Protein AF-A0A2N7XA33-F1 (afdb_monomer)

Solvent-accessible surface area (backbone atoms only — not comparable to full-atom values): 4290 Å² total; per-residue (Å²): 136,91,74,84,83,73,77,70,79,82,82,83,78,58,70,43,60,16,72,84,81,65,48,77,35,70,59,58,42,80,46,73,43,85,75,76,76,46,76,47,38,24,31,62,67,61,50,53,56,74,63,56,71,84,73,55,97,73,75,76,84,85,127

Nearest PDB structures (foldseek):
  4e1r-assembly1_A  TM=6.214E-01  e=1.973E+00  Mycobacterium tuberculosis
  7z19-assembly1_H  TM=4.752E-01  e=1.248E+00  Escherichia coli
  7z16-assembly1_D  TM=4.546E-01  e=1.422E+00  Escherichia coli

Mean predicted aligned error: 13.13 Å

Radius of gyration: 19.72 Å; Cα contacts (8 Å, |Δi|>4): 62; chains: 1; bounding box: 46×19×63 Å

Foldseek 3Di:
DDDPPPPDDPDDFDWDAFPVPRDIDRAWDWDADPPVGDIGTHHPVVVVVVVPVVPDPPPDPDD

pLDDT: mean 71.99, std 13.76, range [40.38, 90.0]

Sequence (63 aa):
MKQQWHSRPLEVRVFDRCDECGELKEDVQERVNHWPKFAVVCCATCFADLSGDFSDPTADFVL

Organism: NCBI:txid863227

Secondary structure (DSSP, 8-state):
---TTS---------EE-TTT--EESSEEEEEETTTTEEEEEEHHHHHHTTTGGG-TT-----

Structure (mmCIF, N/CA/C/O backbone):
data_AF-A0A2N7XA33-F1
#
_entry.id   AF-A0A2N7XA33-F1
#
loop_
_atom_site.group_PDB
_atom_site.id
_atom_site.type_symbol
_atom_site.label_atom_id
_atom_site.label_alt_id
_atom_site.label_comp_id
_atom_site.label_asym_id
_atom_site.label_entity_id
_atom_site.label_seq_id
_atom_site.pdbx_PDB_ins_code
_atom_site.Cartn_x
_atom_site.Cartn_y
_atom_site.Cartn_z
_atom_site.occupancy
_atom_site.B_iso_or_equiv
_atom_site.auth_seq_id
_atom_site.auth_comp_id
_atom_site.auth_asym_id
_atom_site.auth_atom_id
_atom_site.pdbx_PDB_model_num
ATOM 1 N N . MET A 1 1 ? -30.736 4.914 35.735 1.00 46.94 1 MET A N 1
ATOM 2 C CA . MET A 1 1 ? -30.081 3.841 34.954 1.00 46.94 1 MET A CA 1
ATOM 3 C C . MET A 1 1 ? -28.910 4.445 34.191 1.00 46.94 1 MET A C 1
ATOM 5 O O . MET A 1 1 ? -29.137 5.298 33.348 1.00 46.94 1 MET A O 1
ATOM 9 N N . LYS A 1 2 ? -27.667 4.096 34.548 1.00 61.69 2 LYS A N 1
ATOM 10 C CA . LYS A 1 2 ? -26.446 4.573 33.875 1.00 61.69 2 LYS A CA 1
ATOM 11 C C . LYS A 1 2 ? -25.960 3.470 32.929 1.00 61.69 2 LYS A C 1
ATOM 13 O O . LYS A 1 2 ? -25.404 2.493 33.410 1.00 61.69 2 LYS A O 1
ATOM 18 N N . GLN A 1 3 ? -26.180 3.607 31.621 1.00 62.00 3 GLN A N 1
ATOM 19 C CA . GLN A 1 3 ? -25.633 2.683 30.608 1.00 62.00 3 GLN A CA 1
ATOM 20 C C . GLN A 1 3 ? -24.799 3.399 29.525 1.00 62.00 3 GLN A C 1
ATOM 22 O O . GLN A 1 3 ? -24.648 2.904 28.417 1.00 62.00 3 GLN A O 1
ATOM 27 N N . GLN A 1 4 ? -24.200 4.554 29.830 1.00 65.44 4 GLN A N 1
ATOM 28 C CA . GLN A 1 4 ? -23.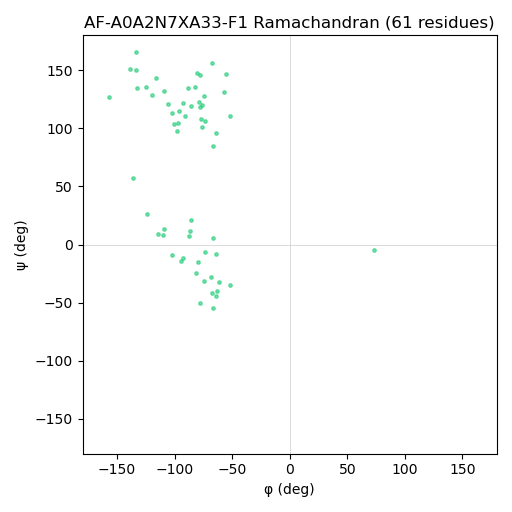414 5.331 28.855 1.00 65.44 4 GLN A CA 1
ATOM 29 C C . GLN A 1 4 ? -21.940 4.886 28.733 1.00 65.44 4 GLN A C 1
ATOM 31 O O . GLN A 1 4 ? -21.089 5.652 28.300 1.00 65.44 4 GLN A O 1
ATOM 36 N N . TRP A 1 5 ? -21.609 3.658 29.139 1.00 63.28 5 TRP A N 1
ATOM 37 C CA . TRP A 1 5 ? -20.231 3.143 29.081 1.00 63.28 5 TRP A CA 1
ATOM 38 C C . TRP A 1 5 ? -19.918 2.368 27.792 1.00 63.28 5 TRP A C 1
ATOM 40 O O . TRP A 1 5 ? -18.752 2.142 27.493 1.00 63.28 5 TRP A O 1
ATOM 50 N N . HIS A 1 6 ? -20.935 2.025 26.993 1.00 61.56 6 HIS A N 1
ATOM 51 C CA . HIS A 1 6 ? -20.787 1.208 25.779 1.00 61.56 6 HIS A CA 1
ATOM 52 C C . HIS A 1 6 ? -21.009 1.978 24.468 1.00 61.56 6 HIS A C 1
ATOM 54 O O . HIS A 1 6 ? -21.043 1.373 23.404 1.00 61.56 6 HIS A O 1
ATOM 60 N N . SER A 1 7 ? -21.149 3.306 24.507 1.00 69.81 7 SER A N 1
ATOM 61 C CA . SER A 1 7 ? -21.434 4.106 23.306 1.00 69.81 7 SER A CA 1
ATOM 62 C C . SER A 1 7 ? -20.189 4.538 22.528 1.00 69.81 7 SER A C 1
ATOM 64 O O . SER A 1 7 ? -20.297 5.432 21.691 1.00 69.81 7 SER A O 1
ATOM 66 N N . ARG A 1 8 ? -19.000 3.990 22.816 1.00 73.50 8 ARG A N 1
ATOM 67 C CA . ARG A 1 8 ? -17.820 4.313 22.006 1.00 73.50 8 ARG A CA 1
ATOM 68 C C . ARG A 1 8 ? -17.912 3.554 20.681 1.00 73.50 8 ARG A C 1
ATOM 70 O O . ARG A 1 8 ? -17.970 2.325 20.724 1.00 73.50 8 ARG A O 1
ATOM 77 N N . PRO A 1 9 ? -17.935 4.249 19.531 1.00 72.44 9 PRO A N 1
ATOM 78 C CA . PRO A 1 9 ? -17.827 3.589 18.241 1.00 72.44 9 PRO A CA 1
ATOM 79 C C . PRO A 1 9 ? -16.523 2.790 18.206 1.00 72.44 9 PRO A C 1
ATOM 81 O O . PRO A 1 9 ? -15.467 3.305 18.574 1.00 72.44 9 PRO A O 1
ATOM 84 N N . LEU A 1 10 ? -16.604 1.527 17.798 1.00 77.06 10 LEU A N 1
ATOM 85 C CA . LEU A 1 10 ? -15.424 0.756 17.427 1.00 77.06 10 LEU A CA 1
ATOM 86 C C . LEU A 1 10 ? -14.948 1.287 16.074 1.00 7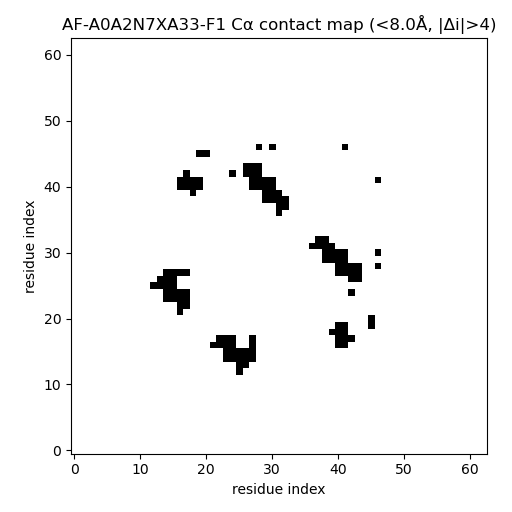7.06 10 LEU A C 1
ATOM 88 O O . LEU A 1 10 ? -15.589 1.043 15.055 1.00 77.06 10 LEU A O 1
ATOM 92 N N . GLU A 1 11 ? -13.847 2.034 16.071 1.00 75.25 11 GLU A N 1
ATOM 93 C CA . GLU A 1 11 ? -13.137 2.362 14.836 1.00 75.25 11 GLU A CA 1
ATOM 94 C C . GLU A 1 11 ? -12.341 1.130 14.403 1.00 75.25 11 GLU A C 1
ATOM 96 O O . GLU A 1 11 ? -11.360 0.748 15.042 1.00 75.25 11 GLU A O 1
ATOM 101 N N . VAL A 1 12 ? -12.798 0.476 13.335 1.00 75.38 12 VAL A N 1
ATOM 102 C CA . VAL A 1 12 ? -12.044 -0.598 12.686 1.00 75.38 12 VAL A CA 1
ATOM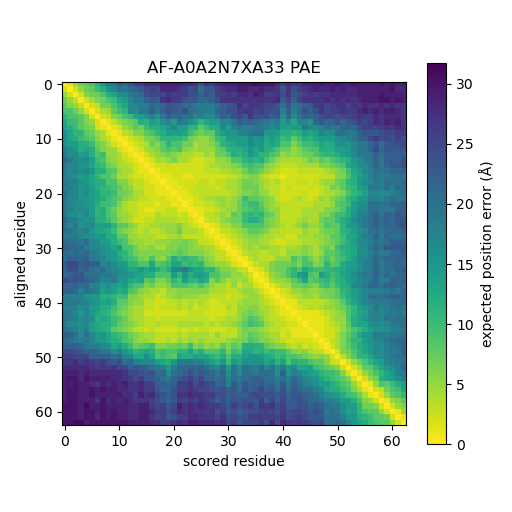 103 C C . VAL A 1 12 ? -11.092 0.050 11.699 1.00 75.38 12 VAL A C 1
ATOM 105 O O . VAL A 1 12 ? -11.524 0.726 10.768 1.00 75.38 12 VAL A O 1
ATOM 108 N N . ARG A 1 13 ? -9.798 -0.164 11.916 1.00 77.19 13 ARG A N 1
ATOM 109 C CA . ARG A 1 13 ? -8.740 0.322 11.039 1.00 77.19 13 ARG A CA 1
ATOM 110 C C . ARG A 1 13 ? -8.188 -0.853 10.247 1.00 77.19 13 ARG A C 1
ATOM 112 O O . ARG A 1 13 ? -7.779 -1.853 10.838 1.00 77.19 13 ARG A O 1
ATOM 119 N N . VAL A 1 14 ? -8.262 -0.766 8.923 1.00 76.69 14 VAL A N 1
ATOM 120 C CA . VAL A 1 14 ? -7.790 -1.821 8.022 1.00 76.69 14 VAL A CA 1
ATOM 121 C C . VAL A 1 14 ? -6.359 -1.493 7.649 1.00 76.69 14 VAL A C 1
ATOM 123 O O . VAL A 1 14 ? -6.087 -0.423 7.130 1.00 76.69 14 VAL A O 1
ATOM 126 N N . PHE A 1 15 ? -5.450 -2.414 7.935 1.00 82.88 15 PHE A N 1
ATOM 127 C CA . PHE A 1 15 ? -4.053 -2.288 7.560 1.00 82.88 15 PHE A CA 1
ATOM 128 C C . PHE A 1 15 ? -3.733 -3.284 6.457 1.00 82.88 15 PHE A C 1
ATOM 130 O O . PHE A 1 15 ? -4.029 -4.470 6.612 1.00 82.88 15 PHE A O 1
ATOM 137 N N . ASP A 1 16 ? -3.065 -2.827 5.405 1.00 86.62 16 ASP A N 1
ATOM 138 C CA . ASP A 1 16 ? -2.525 -3.700 4.366 1.00 86.62 16 ASP A CA 1
ATOM 139 C C . ASP A 1 16 ? -1.085 -3.320 4.025 1.00 86.62 16 ASP A C 1
ATOM 141 O O . ASP A 1 16 ? -0.595 -2.254 4.412 1.00 86.62 16 ASP A O 1
ATOM 145 N N . ARG A 1 17 ? -0.380 -4.205 3.323 1.00 89.25 17 ARG A N 1
ATOM 146 C CA . ARG A 1 17 ? 0.971 -3.919 2.841 1.00 89.25 17 ARG A CA 1
ATOM 147 C C . ARG A 1 17 ? 0.914 -3.130 1.544 1.00 89.25 17 ARG A C 1
ATOM 149 O O . ARG A 1 17 ? 0.167 -3.457 0.634 1.00 89.25 17 ARG A O 1
ATOM 156 N N . CYS A 1 18 ? 1.748 -2.104 1.467 1.00 88.19 18 CYS A N 1
ATOM 157 C CA . CYS A 1 18 ? 2.055 -1.442 0.211 1.00 88.19 18 CYS A CA 1
ATOM 158 C C . CYS A 1 18 ? 2.988 -2.338 -0.614 1.00 88.19 18 CYS A C 1
ATOM 160 O O . CYS A 1 18 ? 4.040 -2.734 -0.115 1.00 88.19 18 CYS A O 1
ATOM 162 N N . ASP A 1 19 ? 2.643 -2.615 -1.865 1.00 87.00 19 ASP A N 1
ATOM 163 C CA . ASP A 1 19 ? 3.469 -3.403 -2.786 1.00 87.00 19 ASP A CA 1
ATOM 164 C C . ASP A 1 19 ? 4.756 -2.663 -3.195 1.00 87.00 19 ASP A C 1
ATOM 166 O O . ASP A 1 19 ? 5.775 -3.297 -3.452 1.00 87.00 19 ASP A O 1
ATOM 170 N N . GLU A 1 20 ? 4.733 -1.325 -3.199 1.00 85.44 20 GLU A N 1
ATOM 171 C CA . GLU A 1 20 ? 5.880 -0.486 -3.581 1.00 85.44 20 GLU A CA 1
ATOM 172 C C . GLU A 1 20 ? 6.927 -0.3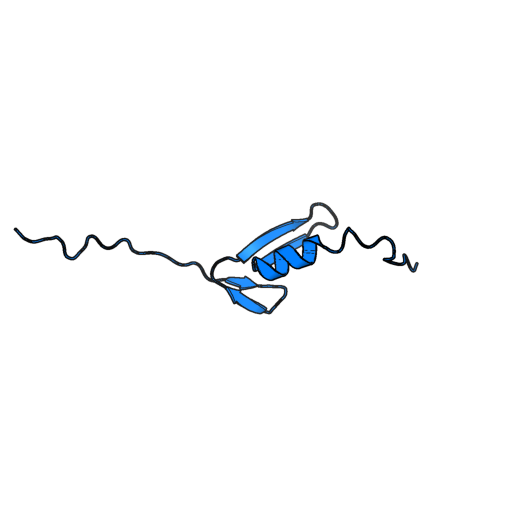72 -2.463 1.00 85.44 20 GLU A C 1
ATOM 174 O O . GLU A 1 20 ? 8.115 -0.594 -2.682 1.00 85.44 20 GLU A O 1
ATOM 179 N N . CYS A 1 21 ? 6.505 -0.032 -1.237 1.00 86.56 21 CYS A N 1
ATOM 180 C CA . CYS A 1 21 ? 7.433 0.179 -0.117 1.00 86.56 21 CYS A CA 1
ATOM 181 C C . CYS A 1 21 ? 7.498 -0.986 0.883 1.00 86.56 21 CYS A C 1
ATOM 183 O O . CYS A 1 21 ? 8.347 -0.981 1.773 1.00 86.56 21 CYS A O 1
ATOM 185 N N . GLY A 1 22 ? 6.608 -1.977 0.780 1.00 87.06 22 GLY A N 1
ATOM 186 C CA . GLY A 1 22 ? 6.550 -3.149 1.662 1.00 87.06 22 GLY A CA 1
ATOM 187 C C . GLY A 1 22 ? 6.011 -2.882 3.073 1.00 87.06 22 GLY A C 1
ATOM 188 O O . GLY A 1 22 ? 5.857 -3.820 3.861 1.00 87.06 22 GLY A O 1
ATOM 189 N N . GLU A 1 23 ? 5.726 -1.625 3.422 1.00 90.00 23 GLU A N 1
ATOM 190 C CA . GLU A 1 23 ? 5.254 -1.245 4.753 1.00 90.00 23 GLU A CA 1
ATOM 191 C C . GLU A 1 23 ? 3.755 -1.504 4.938 1.00 90.00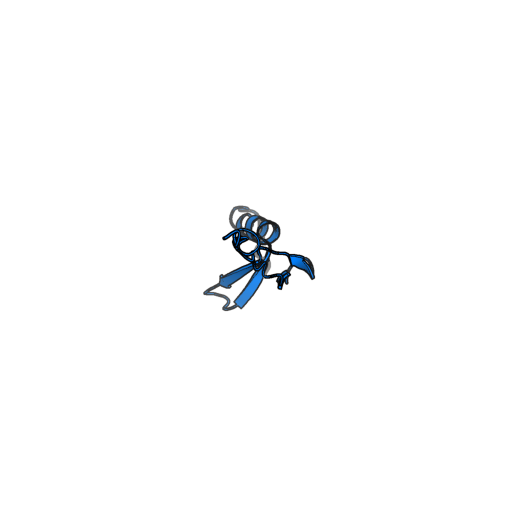 23 GLU A C 1
ATOM 193 O O . GLU A 1 23 ? 2.958 -1.354 4.012 1.00 90.00 23 GLU A O 1
ATOM 198 N N . LEU A 1 24 ? 3.365 -1.835 6.171 1.00 89.12 24 LEU A N 1
ATOM 199 C CA . LEU A 1 24 ? 1.966 -1.961 6.572 1.00 89.12 24 LEU A CA 1
ATOM 200 C C . LEU A 1 24 ? 1.361 -0.562 6.816 1.00 89.12 24 LEU A C 1
ATOM 202 O O . LEU A 1 24 ? 1.878 0.191 7.646 1.00 89.12 24 LEU A O 1
ATOM 206 N N . LYS A 1 25 ? 0.282 -0.201 6.114 1.00 89.19 25 LYS A N 1
ATOM 207 C CA . LYS A 1 25 ? -0.363 1.124 6.173 1.00 89.19 25 LYS A CA 1
ATOM 208 C C . LYS A 1 25 ? -1.884 1.010 6.294 1.00 89.19 25 LYS A C 1
ATOM 210 O O . LYS A 1 25 ? -2.480 0.059 5.806 1.00 89.19 25 LYS A O 1
ATOM 215 N N . GLU A 1 26 ? -2.479 2.003 6.950 1.00 81.88 26 GLU A N 1
ATOM 216 C CA . GLU A 1 26 ? -3.914 2.087 7.280 1.00 81.88 26 GLU A CA 1
ATOM 217 C C . GLU A 1 26 ? -4.788 2.561 6.092 1.00 81.88 26 GLU A C 1
ATOM 219 O O . GLU A 1 26 ? -5.999 2.374 6.099 1.00 81.88 26 GLU A O 1
ATOM 224 N N . ASP A 1 27 ? -4.163 3.126 5.050 1.00 77.19 27 ASP A N 1
ATOM 225 C CA . ASP A 1 27 ? -4.826 3.757 3.897 1.00 77.19 27 ASP A CA 1
ATOM 226 C C . ASP A 1 27 ? -4.157 3.347 2.573 1.00 77.19 27 ASP A C 1
ATOM 228 O O . ASP A 1 27 ? -3.633 4.175 1.816 1.00 77.19 27 ASP A O 1
ATOM 232 N N . VAL A 1 28 ? -4.096 2.043 2.312 1.00 82.44 28 VAL A N 1
ATOM 233 C CA . VAL A 1 28 ? -3.682 1.555 0.992 1.00 82.44 28 VAL A CA 1
ATOM 234 C C . VAL A 1 28 ? -4.827 1.674 -0.019 1.00 82.44 28 VAL A C 1
ATOM 236 O O . VAL A 1 28 ? -6.001 1.521 0.316 1.00 82.44 28 VAL A O 1
ATOM 239 N N . GLN A 1 29 ? -4.490 1.948 -1.272 1.00 79.94 29 GLN A N 1
ATOM 240 C CA . GLN A 1 29 ? -5.418 2.032 -2.391 1.00 79.94 29 GLN A CA 1
ATOM 241 C C . GLN A 1 29 ? -4.973 1.079 -3.495 1.00 79.94 29 GLN A C 1
ATOM 243 O O . GLN A 1 29 ? -3.797 1.029 -3.855 1.00 79.94 29 GLN A O 1
ATOM 248 N N . GLU A 1 30 ? -5.927 0.340 -4.055 1.00 82.12 30 GLU A N 1
ATOM 249 C CA . GLU A 1 30 ? -5.688 -0.481 -5.235 1.00 82.12 30 GLU A CA 1
ATOM 250 C C . GLU A 1 30 ? -5.664 0.412 -6.481 1.00 82.12 30 GLU A C 1
ATOM 252 O O . GLU A 1 30 ? -6.654 1.058 -6.836 1.00 82.12 30 GLU A O 1
ATOM 257 N N . ARG A 1 31 ? -4.526 0.438 -7.171 1.00 74.25 31 ARG A N 1
ATOM 258 C CA . ARG A 1 31 ? -4.393 1.046 -8.489 1.00 74.25 31 ARG A CA 1
ATOM 259 C C . ARG A 1 31 ? -4.541 -0.032 -9.546 1.00 74.25 31 ARG A C 1
ATOM 261 O O . ARG A 1 31 ? -3.680 -0.895 -9.684 1.00 74.25 31 ARG A O 1
ATOM 268 N N . VAL A 1 32 ? -5.596 0.074 -10.344 1.00 75.62 32 VAL A N 1
ATOM 269 C CA . VAL A 1 32 ? -5.807 -0.786 -11.511 1.00 75.62 32 VAL A CA 1
ATOM 270 C C . VAL A 1 32 ? -5.431 -0.008 -12.765 1.00 75.62 32 VAL A C 1
ATOM 272 O O . VAL A 1 32 ? -6.099 0.961 -13.127 1.00 75.62 32 VAL A O 1
ATOM 275 N N . ASN A 1 33 ? -4.370 -0.430 -13.451 1.00 73.19 33 ASN A N 1
ATOM 276 C CA . ASN A 1 33 ? -4.061 0.065 -14.787 1.00 73.19 33 ASN A CA 1
ATOM 277 C C . ASN A 1 33 ? -4.773 -0.786 -15.837 1.00 73.19 33 ASN A C 1
ATOM 279 O O . ASN A 1 33 ? -4.780 -2.017 -15.785 1.00 73.19 33 ASN A O 1
ATOM 283 N N . HIS A 1 34 ? -5.389 -0.115 -16.809 1.00 67.12 34 HIS A N 1
ATOM 284 C CA . HIS A 1 34 ? -6.080 -0.791 -17.903 1.00 67.12 34 HIS A CA 1
ATOM 285 C C . HIS A 1 34 ? -5.092 -1.387 -18.921 1.00 67.12 34 HIS A C 1
ATOM 287 O O . HIS A 1 34 ? -5.382 -2.432 -19.509 1.00 67.12 34 HIS A O 1
ATOM 293 N N . TRP A 1 35 ? -3.920 -0.760 -19.105 1.00 64.75 35 TRP A N 1
ATOM 294 C CA . TRP A 1 35 ? -2.889 -1.232 -20.027 1.00 64.75 35 TRP A CA 1
ATOM 295 C C . TRP A 1 35 ? -1.479 -0.708 -19.661 1.00 64.75 35 TRP A C 1
ATOM 297 O O . TRP A 1 35 ? -1.330 0.507 -19.538 1.00 64.75 35 TRP A O 1
ATOM 307 N N . PRO A 1 36 ? -0.452 -1.573 -19.506 1.00 67.94 36 PRO A N 1
ATOM 308 C CA . PRO A 1 36 ? -0.573 -3.021 -19.329 1.00 67.94 36 PRO A CA 1
ATOM 309 C C . PRO A 1 36 ? -1.481 -3.334 -18.129 1.00 67.94 36 PRO A C 1
ATOM 311 O O . PRO A 1 36 ? -1.567 -2.553 -17.184 1.00 67.94 36 PRO A O 1
ATOM 314 N N . LYS A 1 37 ? -2.242 -4.432 -18.195 1.00 76.00 37 LYS A N 1
ATOM 315 C CA . LYS A 1 37 ? -3.258 -4.730 -17.180 1.00 76.00 37 LYS A CA 1
ATOM 316 C C . LYS A 1 37 ? -2.591 -5.246 -15.908 1.00 76.00 37 LYS A C 1
ATOM 318 O O . LYS A 1 37 ? -2.235 -6.420 -15.842 1.00 76.00 37 LYS A O 1
ATOM 323 N N . PHE A 1 38 ? -2.449 -4.382 -14.913 1.00 75.62 38 PHE A N 1
ATOM 324 C CA . PHE A 1 38 ? -1.934 -4.744 -13.596 1.00 75.62 38 PHE A CA 1
ATOM 325 C C . PHE A 1 38 ? -2.730 -4.054 -12.489 1.00 75.62 38 PHE A C 1
ATOM 327 O O . PHE A 1 38 ? -3.290 -2.976 -12.697 1.00 75.62 38 PHE A O 1
ATOM 334 N N . ALA A 1 39 ? -2.786 -4.703 -11.330 1.00 79.56 39 ALA A N 1
ATOM 335 C CA . ALA A 1 39 ? -3.336 -4.162 -10.097 1.00 79.56 39 ALA A CA 1
ATOM 336 C C . ALA A 1 39 ? -2.216 -4.150 -9.053 1.00 79.56 39 ALA A C 1
ATOM 338 O O . ALA A 1 39 ? -1.536 -5.164 -8.898 1.00 79.56 39 ALA A O 1
ATOM 339 N N . VAL A 1 40 ? -1.995 -3.007 -8.408 1.00 83.12 40 VAL A N 1
ATOM 340 C CA . VAL A 1 40 ? -0.978 -2.828 -7.359 1.00 83.12 40 VAL A CA 1
ATOM 341 C C . VAL A 1 40 ? -1.634 -2.114 -6.186 1.00 83.12 40 VAL A C 1
ATOM 343 O O . VAL A 1 40 ? -2.364 -1.140 -6.379 1.00 83.12 40 VAL A O 1
ATOM 346 N N . VAL A 1 41 ? -1.391 -2.601 -4.975 1.00 84.75 41 VAL A N 1
ATOM 347 C CA . VAL A 1 41 ? -1.865 -1.990 -3.734 1.00 84.75 41 VAL A CA 1
ATOM 348 C C . VAL A 1 41 ? -0.796 -1.016 -3.244 1.00 84.75 41 VAL A C 1
ATOM 350 O O . VAL A 1 41 ? 0.283 -1.414 -2.814 1.00 84.75 41 VAL A O 1
ATOM 353 N N . CYS A 1 42 ? -1.080 0.284 -3.300 1.00 84.88 42 CYS A N 1
ATOM 35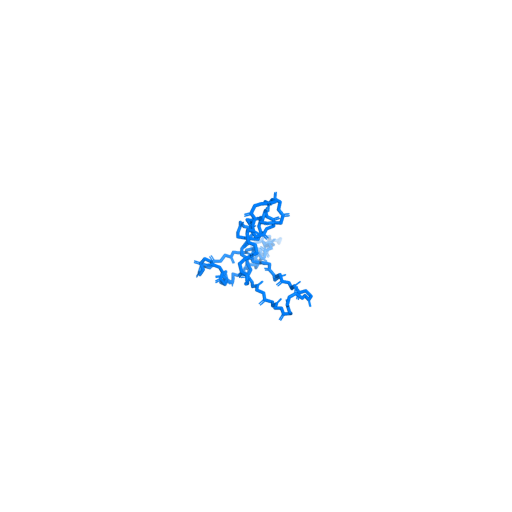4 C CA . CYS A 1 42 ? -0.129 1.332 -2.922 1.00 84.88 42 CYS A CA 1
ATOM 355 C C . CYS A 1 42 ? -0.623 2.124 -1.718 1.00 84.88 42 CYS A C 1
ATOM 357 O O . CYS A 1 42 ? -1.799 2.456 -1.617 1.00 84.88 42 CYS A O 1
ATOM 359 N N . CYS A 1 43 ? 0.282 2.529 -0.830 1.00 87.94 43 CYS A N 1
ATOM 360 C CA . CYS A 1 43 ? -0.037 3.581 0.129 1.00 87.94 43 CYS A CA 1
ATOM 361 C C . CYS A 1 43 ? -0.231 4.927 -0.594 1.00 87.94 43 CYS A C 1
ATOM 363 O O . CYS A 1 43 ? 0.314 5.138 -1.680 1.00 87.94 43 CYS A O 1
ATOM 365 N N . ALA A 1 44 ? -0.975 5.853 0.018 1.00 82.75 44 ALA A N 1
ATOM 366 C CA . ALA A 1 44 ? -1.287 7.156 -0.579 1.00 82.75 44 ALA A CA 1
ATOM 367 C C . ALA 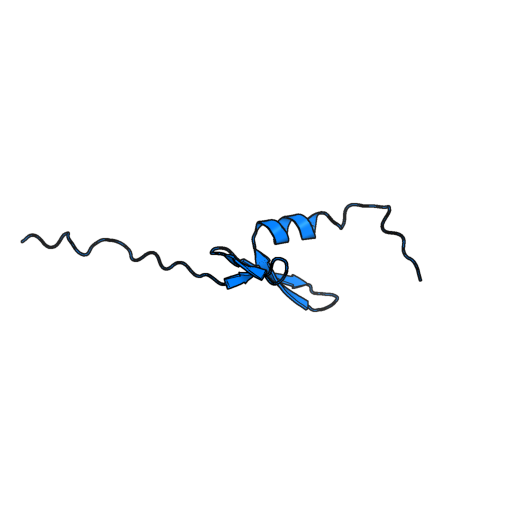A 1 44 ? -0.049 7.935 -1.074 1.00 82.75 44 ALA A C 1
ATOM 369 O O . ALA A 1 44 ? -0.112 8.602 -2.103 1.00 82.75 44 ALA A O 1
ATOM 370 N N . THR A 1 45 ? 1.084 7.823 -0.373 1.00 84.12 45 THR A N 1
ATOM 371 C CA . THR A 1 45 ? 2.347 8.462 -0.773 1.00 84.12 45 THR A CA 1
ATOM 372 C C . THR A 1 45 ? 2.902 7.854 -2.061 1.00 84.12 45 THR A C 1
ATOM 374 O O . THR A 1 45 ? 3.066 8.571 -3.041 1.00 84.12 45 THR A O 1
ATOM 377 N N . CYS A 1 46 ? 3.093 6.530 -2.106 1.00 83.50 46 CYS A N 1
ATOM 378 C CA . CYS A 1 46 ? 3.579 5.844 -3.309 1.00 83.50 46 CYS A CA 1
ATOM 379 C C . CYS A 1 46 ? 2.616 6.011 -4.495 1.00 83.50 46 CYS A C 1
ATOM 381 O O . CYS A 1 46 ? 3.040 6.101 -5.643 1.00 83.50 46 CYS A O 1
ATOM 383 N N . PHE A 1 47 ? 1.311 6.096 -4.226 1.00 81.38 47 PHE A N 1
ATOM 384 C CA . PHE A 1 47 ? 0.305 6.366 -5.248 1.00 81.38 47 PHE A CA 1
ATOM 385 C C . PHE A 1 47 ? 0.477 7.753 -5.897 1.0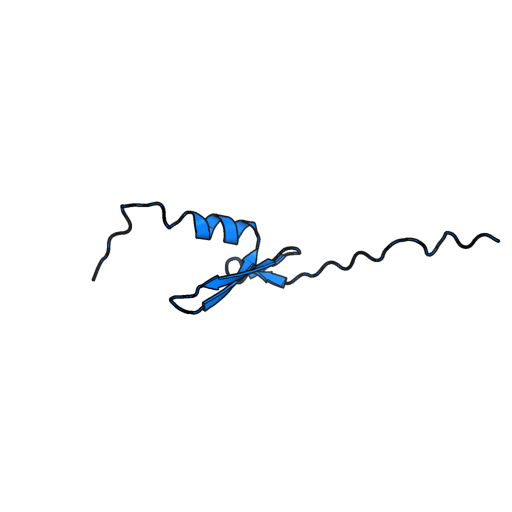0 81.38 47 PHE A C 1
ATOM 387 O O . PHE A 1 47 ? 0.322 7.887 -7.116 1.00 81.38 47 PHE A O 1
ATOM 394 N N . ALA A 1 48 ? 0.807 8.779 -5.104 1.00 81.56 48 ALA A N 1
ATOM 395 C CA . ALA A 1 48 ? 1.044 10.134 -5.598 1.00 81.56 48 ALA A CA 1
ATOM 396 C C . ALA A 1 48 ? 2.315 10.220 -6.459 1.00 81.56 48 ALA A C 1
ATOM 398 O O . ALA A 1 48 ? 2.274 10.824 -7.531 1.00 81.56 48 ALA A O 1
ATOM 399 N N . ASP A 1 49 ? 3.397 9.556 -6.041 1.00 76.12 49 ASP A N 1
ATOM 400 C CA . ASP A 1 49 ? 4.672 9.551 -6.771 1.00 76.12 49 ASP A CA 1
ATOM 401 C C . ASP A 1 49 ? 4.533 8.881 -8.150 1.00 76.12 49 ASP A C 1
ATOM 403 O O . ASP A 1 49 ? 4.902 9.465 -9.166 1.00 76.12 49 ASP A O 1
ATOM 407 N N . LEU A 1 50 ? 3.846 7.734 -8.225 1.00 67.06 50 LEU A N 1
ATOM 408 C CA . LEU A 1 50 ? 3.560 7.025 -9.485 1.00 67.06 50 LEU A CA 1
ATOM 409 C C . LEU A 1 50 ? 2.659 7.804 -10.468 1.00 67.06 50 LEU A C 1
ATOM 411 O O . LEU A 1 50 ? 2.365 7.324 -11.568 1.00 67.06 50 LEU A O 1
ATOM 415 N N . SER A 1 51 ? 2.094 8.938 -10.057 1.00 62.66 51 SER A N 1
ATOM 416 C CA . SER A 1 51 ? 1.285 9.807 -10.920 1.00 62.66 51 SER A CA 1
ATOM 417 C C . SER A 1 51 ? 2.119 10.936 -11.547 1.00 62.66 51 SER A C 1
ATOM 419 O O . SER A 1 51 ? 1.659 11.566 -12.498 1.00 62.66 51 SER A O 1
ATOM 421 N N . GLY A 1 52 ? 3.339 11.175 -11.048 1.00 56.22 52 GLY A N 1
ATOM 422 C CA . GLY A 1 52 ? 4.256 12.219 -11.521 1.00 56.22 52 GLY A CA 1
ATOM 423 C C . GLY A 1 52 ? 5.066 11.847 -12.769 1.00 56.22 52 GLY A C 1
ATOM 424 O O . GLY A 1 52 ? 5.425 12.735 -13.547 1.00 56.22 52 GLY A O 1
ATOM 425 N N . ASP A 1 53 ? 5.276 10.553 -13.024 1.00 53.16 53 ASP A N 1
ATOM 426 C CA . ASP A 1 53 ? 6.178 10.065 -14.083 1.00 53.16 53 ASP A CA 1
ATOM 427 C C . ASP A 1 53 ? 5.645 10.224 -15.520 1.00 53.16 53 ASP A C 1
ATOM 429 O O . ASP A 1 53 ? 6.377 10.018 -16.484 1.00 53.16 53 ASP A O 1
ATOM 433 N N . PHE A 1 54 ? 4.391 10.648 -15.712 1.00 51.56 54 PHE A N 1
ATOM 434 C CA . PHE A 1 54 ? 3.850 10.943 -17.051 1.00 51.56 54 PHE A CA 1
ATOM 435 C C . PHE A 1 54 ? 4.114 12.381 -17.527 1.00 51.56 54 PHE A C 1
ATOM 437 O O . PHE A 1 54 ? 3.586 12.790 -18.562 1.00 51.56 54 PHE A O 1
ATOM 444 N N . SER A 1 55 ? 4.907 13.161 -16.788 1.00 48.47 55 SER A N 1
ATOM 445 C CA . SER A 1 55 ? 5.201 14.561 -17.126 1.00 48.47 55 SER A CA 1
ATOM 446 C C . SER A 1 55 ? 6.660 14.847 -17.477 1.00 48.47 55 SER A C 1
ATOM 448 O O . SER A 1 55 ? 6.999 16.013 -17.678 1.00 48.47 55 SER A O 1
ATOM 450 N N . ASP A 1 56 ? 7.500 13.818 -17.626 1.00 46.31 56 ASP A N 1
ATOM 451 C CA . ASP A 1 56 ? 8.860 14.003 -18.129 1.00 46.31 56 ASP A CA 1
ATOM 452 C C . ASP A 1 56 ? 8.942 13.715 -19.646 1.00 46.31 56 ASP A C 1
ATOM 454 O O . ASP A 1 56 ? 8.930 12.553 -20.062 1.00 46.31 56 ASP A O 1
ATOM 458 N N . PRO A 1 57 ? 9.029 14.743 -20.515 1.00 52.62 57 PRO A N 1
ATOM 459 C CA . PRO A 1 57 ? 9.249 14.561 -21.951 1.00 52.62 57 PRO A CA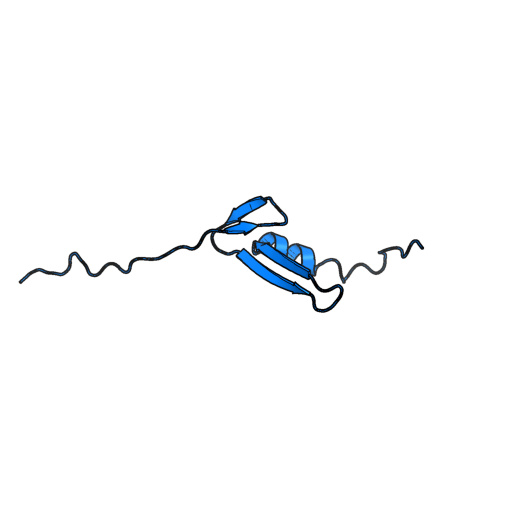 1
ATOM 460 C C . PRO A 1 57 ? 10.637 13.989 -22.302 1.00 52.62 57 PRO A C 1
ATOM 462 O O . PRO A 1 57 ? 10.955 13.899 -23.488 1.00 52.62 57 PRO A O 1
ATOM 465 N N . THR A 1 58 ? 11.462 13.612 -21.318 1.00 54.50 58 THR A N 1
ATOM 466 C CA . THR A 1 58 ? 12.788 13.005 -21.522 1.00 54.50 58 THR A CA 1
ATOM 467 C C . THR A 1 58 ? 12.886 11.524 -21.149 1.00 54.50 58 THR A C 1
ATOM 469 O O . THR A 1 58 ? 13.990 10.988 -21.112 1.00 54.50 58 THR A O 1
ATOM 472 N N . ALA A 1 59 ? 11.765 10.819 -20.941 1.00 52.53 59 ALA A N 1
ATOM 473 C CA . ALA A 1 59 ? 11.777 9.355 -20.865 1.00 52.53 59 ALA A CA 1
ATOM 474 C C . ALA A 1 59 ? 12.157 8.757 -22.237 1.00 52.53 59 ALA A C 1
ATOM 476 O O . ALA A 1 59 ? 11.304 8.448 -23.071 1.00 52.53 59 ALA A O 1
ATOM 477 N N . ASP A 1 60 ? 13.466 8.659 -22.472 1.00 49.06 60 ASP A N 1
ATOM 478 C CA . ASP A 1 60 ? 14.095 8.088 -23.653 1.00 49.06 60 ASP A CA 1
ATOM 479 C C . ASP A 1 60 ? 13.535 6.688 -23.935 1.00 49.06 60 ASP A C 1
ATOM 481 O O . ASP A 1 60 ? 13.787 5.712 -23.224 1.00 49.06 60 ASP A O 1
ATOM 485 N N . PHE A 1 61 ? 12.781 6.599 -25.028 1.00 48.09 61 PHE A N 1
ATOM 486 C CA . PHE A 1 61 ? 12.459 5.352 -25.703 1.00 48.09 61 PHE A CA 1
ATOM 487 C C . PHE A 1 61 ? 13.773 4.755 -26.228 1.00 48.09 61 PHE A C 1
ATOM 489 O O . PHE A 1 61 ? 14.246 5.124 -27.301 1.00 48.09 61 PHE A O 1
ATOM 496 N N . VAL A 1 62 ? 14.380 3.836 -25.476 1.00 45.28 62 VAL A N 1
ATOM 497 C CA . VAL A 1 62 ? 15.430 2.960 -26.008 1.00 45.28 62 VAL A CA 1
ATOM 498 C C . VAL A 1 62 ? 14.792 1.620 -26.369 1.00 45.28 62 VAL A C 1
ATOM 500 O O . VAL A 1 62 ? 14.580 0.765 -25.509 1.00 45.28 62 VAL A O 1
ATOM 503 N N . LEU A 1 63 ? 14.483 1.466 -27.659 1.00 40.38 63 LEU A N 1
ATOM 504 C CA . LEU A 1 63 ? 14.369 0.187 -28.364 1.00 40.38 63 LEU A CA 1
ATOM 505 C C . LEU A 1 63 ? 15.344 0.197 -29.541 1.00 40.38 63 LEU A C 1
ATOM 507 O O . LEU A 1 63 ? 15.349 1.209 -30.278 1.00 40.38 63 LEU A O 1
#